Protein AF-W4MB13-F1 (afdb_monomer)

Secondary structure (DSSP, 8-state):
--------GGGGS--HHHHHHHHHHHHHHHHHHHHHHHHHHHHHHHHHHTSSHHHHHHHHHHGGGHHHHHHHTT--HHHHTT--TT-HHHHHHHHHHHTT-GGGHHHHHHHTT-HHHHHHHH---

Foldseek 3Di:
DDDDDDPPPPVVPPDPVVVVVVVVVVVVVVVVVVVVVVLVVLLVVLVVLCPDDLVVVLLVPCPPVLVLLCVVVVPDVVQQVPQDVSCSSVSVVVVCNVVSNSSCVLVSCVVSVNVVSNCSSPPDD

Sequence (125 aa):
MLPSGGESIEEHYTDPGRRKQLFHDIRKQLRERVEFIRQTGAALASELAYAGKPQIDFLHRLGHSWQELADYFDIPVYDQARFERGEEGRRIWVWLENRKRLHELPKALALINRNDLVQVLYSEP

Organism: NCBI:txid1429439

Radius of gyration: 25.2 Å; Cα contacts (8 Å, |Δi|>4): 57; chains: 1; bounding box: 67×44×64 Å

Mean predicted aligned error: 14.01 Å

Solvent-accessible surface area (backbone atoms only — not comparable to full-atom values): 7374 Å² total; per-residue (Å²): 140,80,83,84,76,80,88,56,84,61,79,82,68,77,51,73,67,62,51,54,52,50,54,51,50,51,54,50,54,50,48,56,50,51,52,49,50,51,53,52,50,50,48,53,50,46,57,56,63,49,65,56,70,42,44,55,54,39,47,70,67,43,59,83,55,44,56,62,51,34,58,74,67,66,53,51,67,76,61,57,71,68,42,50,92,93,38,43,50,56,48,52,46,51,55,26,52,79,65,71,43,56,79,49,46,55,58,52,30,50,71,74,69,37,49,71,52,39,50,43,54,69,51,77,133

Structure (mmCIF, N/CA/C/O backbone):
data_AF-W4MB13-F1
#
_entry.id   AF-W4MB13-F1
#
loop_
_atom_site.group_PDB
_atom_site.id
_atom_site.type_symbol
_atom_site.label_atom_id
_atom_site.label_alt_id
_atom_site.label_comp_id
_atom_site.label_asym_id
_atom_site.label_entity_id
_atom_site.label_seq_id
_atom_site.pdbx_PDB_ins_code
_atom_site.Cartn_x
_atom_site.Cartn_y
_atom_site.Cartn_z
_atom_site.occupancy
_atom_site.B_iso_or_equiv
_atom_site.auth_seq_id
_atom_site.auth_comp_id
_atom_site.auth_asym_id
_atom_site.auth_atom_id
_atom_site.pdbx_PDB_model_num
ATOM 1 N N . MET A 1 1 ? -50.524 31.539 44.218 1.00 43.97 1 MET A N 1
ATOM 2 C CA . MET A 1 1 ? -50.621 30.495 43.179 1.00 43.97 1 MET A CA 1
ATOM 3 C C . MET A 1 1 ? -49.402 30.629 42.287 1.00 43.97 1 MET A C 1
ATOM 5 O O . MET A 1 1 ? -49.265 31.657 41.642 1.00 43.97 1 MET A O 1
ATOM 9 N N . LEU A 1 2 ? -48.495 29.656 42.330 1.00 42.00 2 LEU A N 1
ATOM 10 C CA . LEU A 1 2 ? -47.378 29.518 41.391 1.00 42.00 2 LEU A CA 1
ATOM 11 C C . LEU A 1 2 ? -47.590 28.180 40.666 1.00 42.00 2 LEU A C 1
ATOM 13 O O . LEU A 1 2 ? -47.976 27.220 41.339 1.00 42.00 2 LEU A O 1
ATOM 17 N N . PRO A 1 3 ? -47.445 28.121 39.333 1.00 46.28 3 PRO A N 1
ATOM 18 C CA . PRO A 1 3 ? -47.819 26.946 38.564 1.00 46.28 3 PRO A CA 1
ATOM 19 C C . PRO A 1 3 ? -46.791 25.820 38.726 1.00 46.28 3 PRO A C 1
ATOM 21 O O . PRO A 1 3 ? -45.583 26.053 38.730 1.00 46.28 3 PRO A O 1
ATOM 24 N N . SER A 1 4 ? -47.337 24.610 38.865 1.00 46.41 4 SER A N 1
ATOM 25 C CA . SER A 1 4 ? -46.732 23.291 38.657 1.00 46.41 4 SER A CA 1
ATOM 26 C C . SER A 1 4 ? -45.734 23.326 37.497 1.00 46.41 4 SER A C 1
ATOM 28 O O . SER A 1 4 ? -46.000 23.954 36.481 1.00 46.41 4 SER A O 1
ATOM 30 N N . GLY A 1 5 ? -44.560 22.722 37.562 1.00 50.81 5 GLY A N 1
ATOM 31 C CA . GLY A 1 5 ? -44.260 21.350 37.950 1.00 50.81 5 GLY A CA 1
ATOM 32 C C . GLY A 1 5 ? -43.284 20.892 36.8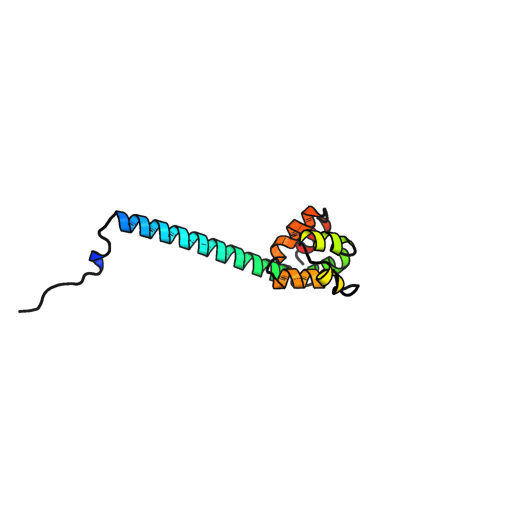67 1.00 50.81 5 GLY A C 1
ATOM 33 O O . GLY A 1 5 ? -43.540 21.115 35.688 1.00 50.81 5 GLY A O 1
ATOM 34 N N . GLY A 1 6 ? -42.106 20.430 37.273 1.00 47.03 6 GLY A N 1
ATOM 35 C CA . GLY A 1 6 ? -40.959 20.300 36.387 1.00 47.03 6 GLY A CA 1
ATOM 36 C C . GLY A 1 6 ? -41.173 19.280 35.278 1.00 47.03 6 GLY A C 1
ATOM 37 O O . GLY A 1 6 ? -41.429 18.113 35.553 1.00 47.03 6 GLY A O 1
ATOM 38 N N . GLU A 1 7 ? -40.938 19.694 34.037 1.00 49.00 7 GLU A N 1
ATOM 39 C CA . GLU A 1 7 ? -40.443 18.782 33.007 1.00 49.00 7 GLU A CA 1
ATOM 40 C C . GLU A 1 7 ? -38.978 18.471 33.342 1.00 49.00 7 GLU A C 1
ATOM 42 O O . GLU A 1 7 ? -38.027 18.993 32.757 1.00 49.00 7 GLU A O 1
ATOM 47 N N . SER A 1 8 ? -38.794 17.667 34.394 1.00 50.53 8 SER A N 1
ATOM 48 C CA . SER A 1 8 ? -37.511 17.060 34.703 1.00 50.53 8 SER A CA 1
ATOM 49 C C . SER A 1 8 ? -37.157 16.136 33.547 1.00 50.53 8 SER A C 1
ATOM 51 O O . SER A 1 8 ? -37.873 15.193 33.223 1.00 50.53 8 SER A O 1
ATOM 53 N N . ILE A 1 9 ? -35.972 16.360 32.996 1.00 52.62 9 ILE A N 1
ATOM 54 C CA . ILE A 1 9 ? -35.264 15.581 31.967 1.00 52.62 9 ILE A CA 1
ATOM 55 C C . ILE A 1 9 ? -35.105 14.082 32.374 1.00 52.62 9 ILE A C 1
ATOM 57 O O . ILE A 1 9 ? -34.586 13.251 31.630 1.00 52.62 9 ILE A O 1
ATOM 61 N N . GLU A 1 10 ? -35.580 13.714 33.565 1.00 50.03 10 GLU A N 1
ATOM 62 C CA . GLU A 1 10 ? -35.559 12.392 34.184 1.00 50.03 10 GLU A CA 1
ATOM 63 C C . GLU A 1 10 ? -36.583 11.401 33.610 1.00 50.03 10 GLU A C 1
ATOM 65 O O . GLU A 1 10 ? -36.331 10.197 33.666 1.00 50.03 10 GLU A O 1
ATOM 70 N N . GLU A 1 11 ? -37.685 11.846 32.992 1.00 51.00 11 GLU A N 1
ATOM 71 C CA . GLU A 1 11 ? -38.724 10.920 32.493 1.00 51.00 11 GLU A CA 1
ATOM 72 C C . GLU A 1 11 ? -38.281 10.067 31.288 1.00 51.00 11 GLU A C 1
ATOM 74 O O . GLU A 1 11 ? -38.901 9.053 30.965 1.00 51.00 11 GLU A O 1
ATOM 79 N N . HIS A 1 12 ? -37.156 10.402 30.653 1.00 50.22 12 HIS A N 1
ATOM 80 C CA . HIS A 1 12 ? -36.623 9.636 29.523 1.00 50.22 12 HIS A CA 1
ATOM 81 C C . HIS A 1 12 ? -35.705 8.460 29.917 1.00 50.22 12 HIS A C 1
ATOM 83 O O . HIS A 1 12 ? -35.325 7.679 29.039 1.00 50.22 12 HIS A O 1
ATOM 89 N N . TYR A 1 13 ? -35.364 8.287 31.203 1.00 51.25 13 TYR A N 1
ATOM 90 C CA . TYR A 1 13 ? -34.358 7.307 31.661 1.00 51.25 13 TYR A CA 1
ATOM 91 C C . TYR A 1 13 ? -34.891 6.141 32.517 1.00 51.25 13 TYR A C 1
ATOM 93 O O . TYR A 1 13 ? -34.098 5.300 32.957 1.00 51.25 13 TYR A O 1
ATOM 101 N N . THR A 1 14 ? -36.204 6.046 32.735 1.00 57.34 14 THR A N 1
ATOM 102 C CA . THR A 1 14 ? -36.797 5.122 33.723 1.00 57.34 14 THR A CA 1
ATOM 103 C C . THR A 1 14 ? -37.067 3.706 33.196 1.00 57.34 14 THR A C 1
ATOM 105 O O . THR A 1 14 ? -37.305 2.804 33.994 1.00 57.34 14 THR A O 1
ATOM 108 N N . ASP A 1 15 ? -36.982 3.464 31.880 1.00 59.28 15 ASP A N 1
ATOM 109 C CA . ASP A 1 15 ? -37.191 2.127 31.309 1.00 59.28 15 ASP A CA 1
ATOM 110 C C . ASP A 1 15 ? -35.870 1.319 31.221 1.00 59.28 15 ASP A C 1
ATOM 112 O O . ASP A 1 15 ? -34.964 1.663 30.446 1.00 59.28 15 ASP A O 1
ATOM 116 N N . PRO A 1 16 ? -35.715 0.229 32.000 1.00 58.25 16 PRO A N 1
ATOM 117 C CA . PRO A 1 16 ? -34.473 -0.543 32.056 1.00 58.25 16 PRO A CA 1
ATOM 118 C C . PRO A 1 16 ? -34.149 -1.286 30.747 1.00 58.25 16 PRO A C 1
ATOM 120 O O . PRO A 1 16 ? -32.981 -1.619 30.516 1.00 58.25 16 PRO A O 1
ATOM 123 N N . GLY A 1 17 ? -35.140 -1.525 29.880 1.00 64.31 17 GLY A N 1
ATOM 124 C CA . GLY A 1 17 ? -34.952 -2.104 28.548 1.00 64.31 17 GLY A CA 1
ATOM 125 C C . GLY A 1 17 ? -34.293 -1.113 27.589 1.00 64.31 17 GLY A C 1
ATOM 126 O O . GLY A 1 17 ? -33.236 -1.413 27.020 1.00 64.31 17 GLY A O 1
ATOM 127 N N . ARG A 1 18 ? -34.837 0.108 27.499 1.00 61.09 18 ARG A N 1
ATOM 128 C CA . ARG A 1 18 ? -34.261 1.207 26.699 1.00 61.09 18 ARG A CA 1
ATOM 129 C C . ARG A 1 18 ? -32.845 1.565 27.127 1.00 61.09 18 ARG A C 1
ATOM 131 O O . ARG A 1 18 ? -31.996 1.816 26.274 1.00 61.09 18 ARG A O 1
ATOM 138 N N . ARG A 1 19 ? -32.552 1.541 28.432 1.00 64.31 19 ARG A N 1
ATOM 139 C CA . ARG A 1 19 ? -31.213 1.861 28.953 1.00 64.31 19 ARG A CA 1
ATOM 140 C C . ARG A 1 19 ? -30.156 0.864 28.468 1.00 64.31 19 ARG A C 1
ATOM 142 O O . ARG A 1 19 ? -29.084 1.268 28.027 1.00 64.31 19 ARG A O 1
ATOM 149 N N . LYS A 1 20 ? -30.462 -0.439 28.498 1.00 68.00 20 LYS A N 1
ATOM 150 C CA . LYS A 1 20 ? -29.556 -1.490 27.999 1.00 68.00 20 LYS A CA 1
ATOM 151 C C . LYS A 1 20 ? -29.335 -1.391 26.490 1.00 68.00 20 LYS A C 1
ATOM 153 O O . LYS A 1 20 ? -28.200 -1.552 26.046 1.00 68.00 20 LYS A O 1
ATOM 158 N N . GLN A 1 21 ? -30.387 -1.094 25.726 1.00 68.38 21 GLN A N 1
ATOM 159 C CA . GLN A 1 21 ? -30.278 -0.879 24.281 1.00 68.38 21 GLN A CA 1
ATOM 160 C C . GLN A 1 21 ? -29.404 0.338 23.965 1.00 68.38 21 GLN A C 1
ATOM 162 O O . GLN A 1 21 ? -28.465 0.218 23.185 1.00 68.38 21 GLN A O 1
ATOM 167 N N . LEU A 1 22 ? -29.617 1.458 24.660 1.00 73.62 22 LEU A N 1
ATOM 168 C CA . LEU A 1 22 ? -28.816 2.671 24.492 1.00 73.62 22 LEU A CA 1
ATOM 169 C C . LEU A 1 22 ? -27.327 2.425 24.784 1.00 73.62 22 LEU A C 1
ATOM 171 O O . LEU A 1 22 ? -26.470 2.804 23.991 1.00 73.62 22 LEU A O 1
ATOM 175 N N . PHE A 1 23 ? -26.996 1.740 25.883 1.00 75.06 23 PHE A N 1
ATOM 176 C CA . PHE A 1 23 ? -25.601 1.409 26.195 1.00 75.06 23 PHE A CA 1
ATOM 177 C C . PHE A 1 23 ? -24.971 0.446 25.181 1.00 75.06 23 PHE A C 1
ATOM 179 O O . PHE A 1 23 ? -23.782 0.565 24.876 1.00 75.06 23 PHE A O 1
ATOM 186 N N . HIS A 1 24 ? -25.742 -0.508 24.656 1.00 73.25 24 HIS A N 1
ATOM 187 C CA . HIS A 1 24 ? -25.274 -1.416 23.615 1.00 73.25 24 HIS A CA 1
ATOM 188 C C . HIS A 1 24 ? -24.969 -0.665 22.309 1.00 73.25 24 HIS A C 1
ATOM 190 O O . HIS A 1 24 ? -23.894 -0.858 21.734 1.00 73.25 24 HIS A O 1
ATOM 196 N N . ASP A 1 25 ? -25.859 0.236 21.891 1.00 74.25 25 ASP A N 1
ATOM 197 C CA . ASP A 1 25 ? -25.670 1.094 20.719 1.00 74.25 25 ASP A CA 1
ATOM 198 C C . ASP A 1 25 ? -24.463 2.022 20.873 1.00 74.25 25 ASP A C 1
ATOM 200 O O . ASP A 1 25 ? -23.610 2.074 19.987 1.00 74.25 25 ASP A O 1
ATOM 204 N N . ILE A 1 26 ? -24.307 2.663 22.037 1.00 78.00 26 ILE A N 1
ATOM 205 C CA . ILE A 1 26 ? -23.138 3.504 22.335 1.00 78.00 26 ILE A CA 1
ATOM 206 C C . ILE A 1 26 ? -21.846 2.683 22.239 1.00 78.00 26 ILE A C 1
ATOM 208 O O . ILE A 1 26 ? -20.885 3.116 21.607 1.00 78.00 26 ILE A O 1
ATOM 212 N N . ARG A 1 27 ? -21.801 1.470 22.807 1.00 75.81 27 ARG A N 1
ATOM 213 C CA . ARG A 1 27 ? -20.614 0.596 22.711 1.00 75.81 27 ARG A CA 1
ATOM 214 C C . ARG A 1 27 ? -20.317 0.158 21.280 1.00 75.81 27 ARG A C 1
ATOM 216 O O . ARG A 1 27 ? -19.148 -0.023 20.940 1.00 75.81 27 ARG A O 1
ATOM 223 N N . LYS A 1 28 ? -21.345 -0.053 20.456 1.00 80.19 28 LYS A N 1
ATOM 224 C CA . LYS A 1 28 ? -21.176 -0.408 19.045 1.00 80.19 28 LYS A CA 1
ATOM 225 C C . LYS A 1 28 ? -20.621 0.776 18.252 1.00 80.19 28 LYS A C 1
ATOM 22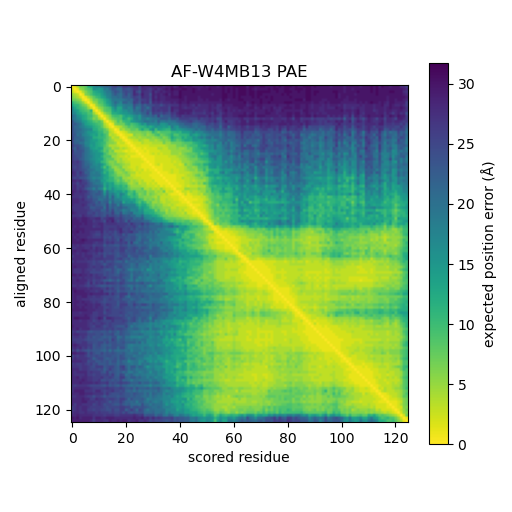7 O O . LYS A 1 28 ? -19.574 0.622 17.632 1.00 80.19 28 LYS A O 1
ATOM 232 N N . GLN A 1 29 ? -21.223 1.956 18.391 1.00 69.06 29 GLN A N 1
ATOM 233 C CA . GLN A 1 29 ? -20.741 3.179 17.745 1.00 69.06 29 GLN A CA 1
ATOM 234 C C . GLN A 1 29 ? -19.325 3.555 18.190 1.00 69.06 29 GLN A C 1
ATOM 236 O O . GLN A 1 29 ? -18.522 3.998 17.374 1.00 69.06 29 GLN A O 1
ATOM 241 N N . LEU A 1 30 ? -18.986 3.365 19.470 1.00 74.75 30 LEU A N 1
ATOM 242 C CA . LEU A 1 30 ? -17.628 3.607 19.961 1.00 74.75 30 LEU A CA 1
ATOM 243 C C . LEU A 1 30 ? -16.616 2.648 19.330 1.00 74.75 30 LEU A C 1
ATOM 245 O O . LEU A 1 30 ? -15.539 3.097 18.954 1.00 74.75 30 LEU A O 1
ATOM 249 N N . ARG A 1 31 ? -16.950 1.360 19.167 1.00 74.06 31 ARG A N 1
ATOM 250 C CA . ARG A 1 31 ? -16.075 0.415 18.451 1.00 74.06 31 ARG A CA 1
ATOM 251 C C . ARG A 1 31 ? -15.881 0.817 16.997 1.00 74.06 31 ARG A C 1
ATOM 253 O O . ARG A 1 31 ? -14.740 0.939 16.579 1.00 74.06 31 ARG A O 1
ATOM 260 N N . GLU A 1 32 ? -16.962 1.102 16.279 1.00 71.69 32 GLU A N 1
ATOM 261 C CA . GLU A 1 32 ? -16.897 1.518 14.872 1.00 71.69 32 GLU A CA 1
ATOM 262 C C . GLU A 1 32 ? -16.072 2.806 14.707 1.00 71.69 32 GLU A C 1
ATOM 264 O O . GLU A 1 32 ? -15.223 2.900 13.823 1.00 71.69 32 GLU A O 1
ATOM 269 N N . ARG A 1 33 ? -16.241 3.784 15.608 1.00 66.56 33 ARG A N 1
ATOM 270 C CA . ARG A 1 33 ? -15.447 5.024 15.611 1.00 66.56 33 ARG A CA 1
ATOM 271 C C . ARG A 1 33 ? -13.977 4.786 15.945 1.00 66.56 33 ARG A C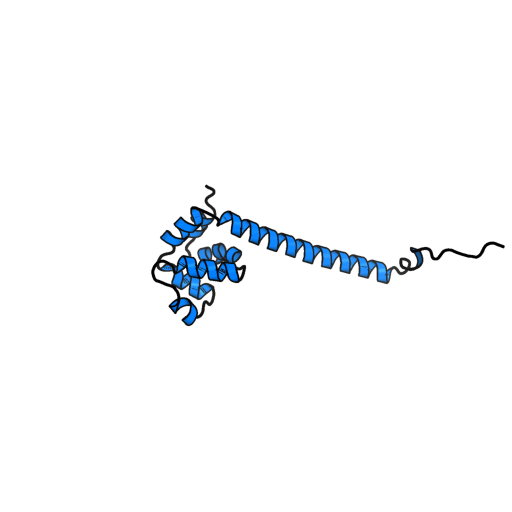 1
ATOM 273 O O . ARG A 1 33 ? -13.118 5.397 15.320 1.00 66.56 33 ARG A O 1
ATOM 280 N N . VAL A 1 34 ? -13.669 3.923 16.912 1.00 69.12 34 VAL A N 1
ATOM 281 C CA . VAL A 1 34 ? -12.281 3.570 17.257 1.00 69.12 34 VAL A CA 1
ATOM 282 C C . VAL A 1 34 ? -11.613 2.821 16.106 1.00 69.12 34 VAL A C 1
ATOM 284 O O . VAL A 1 34 ? -10.465 3.116 15.782 1.00 69.12 34 VAL A O 1
ATOM 287 N N . GLU A 1 35 ? -12.317 1.898 15.453 1.00 71.69 35 GLU A N 1
ATOM 288 C CA . GLU A 1 35 ? -11.827 1.206 14.258 1.00 71.69 35 GLU A CA 1
ATOM 289 C C . GLU A 1 35 ? -11.587 2.189 13.112 1.00 71.69 35 GLU A C 1
ATOM 291 O O . GLU A 1 35 ? -10.526 2.146 12.492 1.00 71.69 35 GLU A O 1
ATOM 296 N N . PHE A 1 36 ? -12.497 3.140 12.902 1.00 61.78 36 PHE A N 1
ATOM 297 C CA . PHE A 1 36 ? -12.335 4.202 11.915 1.00 61.78 36 PHE A CA 1
ATOM 298 C C . PHE A 1 36 ? -11.117 5.091 12.207 1.00 61.78 36 PHE A C 1
ATOM 300 O O . PHE A 1 36 ? -10.316 5.353 11.310 1.00 61.78 36 PHE A O 1
ATOM 307 N N . ILE A 1 37 ? -10.923 5.518 13.460 1.00 67.75 37 ILE A N 1
ATOM 308 C CA . ILE A 1 37 ? -9.750 6.307 13.872 1.00 67.75 37 ILE A CA 1
ATOM 309 C C . ILE A 1 37 ? -8.467 5.493 13.689 1.00 67.75 37 ILE A C 1
ATOM 311 O O . ILE A 1 37 ? -7.486 6.014 13.165 1.00 67.75 37 ILE A O 1
ATOM 315 N N . ARG A 1 38 ? -8.468 4.208 14.060 1.00 64.44 38 ARG A N 1
ATOM 316 C CA . ARG A 1 38 ? -7.313 3.316 13.892 1.00 64.44 38 ARG A CA 1
ATOM 317 C C . ARG A 1 38 ? -6.953 3.127 12.420 1.00 64.44 38 ARG A C 1
ATOM 319 O O . ARG A 1 38 ? -5.777 3.191 12.080 1.00 64.44 38 ARG A O 1
ATOM 326 N N . GLN A 1 39 ? -7.941 2.911 11.555 1.00 65.00 39 GLN A N 1
ATOM 327 C CA . GLN A 1 39 ? -7.731 2.767 10.112 1.00 65.00 39 GLN A CA 1
ATOM 328 C C . GLN A 1 39 ? -7.242 4.076 9.483 1.00 65.00 39 GLN A C 1
ATOM 330 O O . GLN A 1 39 ? -6.295 4.065 8.703 1.00 65.00 39 GLN A O 1
ATOM 335 N N . THR A 1 40 ? -7.830 5.207 9.876 1.00 67.38 40 THR A N 1
ATOM 336 C CA . THR A 1 40 ? -7.426 6.540 9.401 1.00 67.38 40 THR A CA 1
ATOM 337 C C . THR A 1 40 ? -6.002 6.877 9.848 1.00 67.38 40 THR A C 1
ATOM 339 O O . THR A 1 40 ? -5.193 7.326 9.043 1.00 67.38 40 THR A O 1
ATOM 342 N N . GLY A 1 41 ? -5.668 6.611 11.114 1.00 60.81 41 GLY A N 1
ATOM 343 C CA . GLY A 1 41 ? -4.328 6.816 11.661 1.00 60.81 41 GLY A CA 1
ATOM 344 C C . GLY A 1 41 ? -3.283 5.905 11.019 1.00 60.81 41 GLY A C 1
ATOM 345 O O . GLY A 1 41 ? -2.196 6.370 10.700 1.00 60.81 41 GLY A O 1
ATOM 346 N N . ALA A 1 42 ? -3.615 4.637 10.760 1.00 61.38 42 ALA A N 1
ATOM 347 C CA . ALA A 1 42 ? -2.730 3.714 10.049 1.00 61.38 42 ALA A CA 1
ATOM 348 C C . ALA A 1 42 ? -2.495 4.136 8.589 1.00 61.38 42 ALA A C 1
ATOM 350 O O . ALA A 1 42 ? -1.371 4.032 8.104 1.00 61.38 42 ALA A O 1
ATOM 351 N N . ALA A 1 43 ? -3.522 4.650 7.904 1.00 61.12 43 ALA A N 1
ATOM 352 C CA . ALA A 1 43 ? -3.390 5.167 6.545 1.00 61.12 43 ALA A CA 1
ATOM 353 C C . ALA A 1 43 ? -2.468 6.398 6.497 1.00 61.12 43 ALA A C 1
ATOM 355 O O . ALA A 1 43 ? -1.509 6.398 5.731 1.00 61.12 43 ALA A O 1
ATOM 356 N N . LEU A 1 44 ? -2.684 7.386 7.372 1.00 57.56 44 LEU A N 1
ATOM 357 C CA . LEU A 1 44 ? -1.832 8.580 7.473 1.00 57.56 44 LEU A CA 1
ATOM 358 C C . LEU A 1 44 ? -0.393 8.240 7.889 1.00 57.56 44 LEU A C 1
ATOM 360 O O . LEU A 1 44 ? 0.557 8.797 7.350 1.00 57.56 44 LEU A O 1
ATOM 364 N N . ALA A 1 45 ? -0.217 7.304 8.824 1.00 59.44 45 ALA A N 1
ATOM 365 C CA . ALA A 1 45 ? 1.105 6.826 9.218 1.00 59.44 45 ALA A CA 1
ATOM 366 C C . ALA A 1 45 ? 1.819 6.124 8.057 1.00 59.44 45 ALA A C 1
ATOM 368 O O . ALA A 1 45 ? 3.014 6.324 7.885 1.00 59.44 45 ALA A O 1
ATOM 369 N N . SER A 1 46 ? 1.097 5.347 7.240 1.00 60.69 46 SER A N 1
ATOM 370 C CA . SER A 1 46 ? 1.668 4.746 6.032 1.00 60.69 46 SER A CA 1
ATOM 371 C C . SER A 1 46 ? 2.055 5.810 5.001 1.00 60.69 46 SER A C 1
ATOM 373 O O . SER A 1 46 ? 3.165 5.786 4.492 1.00 60.69 46 SER A O 1
ATOM 375 N N . GLU A 1 47 ? 1.202 6.807 4.771 1.00 62.34 47 GLU A N 1
ATOM 376 C CA . GLU A 1 47 ? 1.462 7.917 3.849 1.00 62.34 47 GLU A CA 1
ATOM 377 C C . GLU A 1 47 ? 2.708 8.725 4.258 1.00 62.34 47 GLU A C 1
ATOM 379 O O . GLU A 1 47 ? 3.544 9.049 3.418 1.00 62.34 47 GLU A O 1
ATOM 384 N 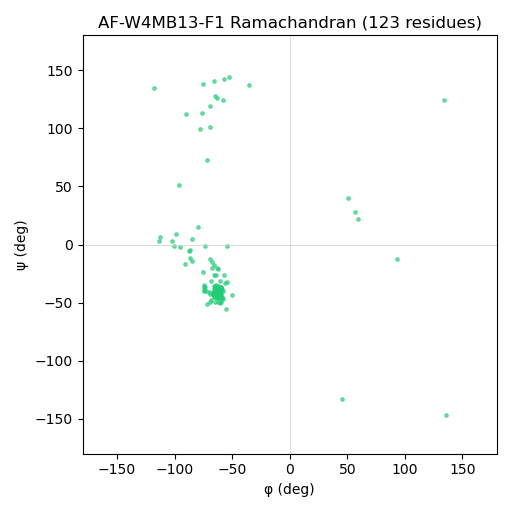N . LEU A 1 48 ? 2.900 8.960 5.561 1.00 59.41 48 LEU A N 1
ATOM 385 C CA . LEU A 1 48 ? 4.095 9.613 6.106 1.00 59.41 48 LEU A CA 1
ATOM 386 C C . LEU A 1 48 ? 5.336 8.708 6.114 1.00 59.41 48 LEU A C 1
ATOM 388 O O . LEU A 1 48 ? 6.426 9.188 5.816 1.00 59.41 48 LEU A O 1
ATOM 392 N N . ALA A 1 49 ? 5.193 7.415 6.423 1.00 59.25 49 ALA A N 1
ATOM 393 C CA . ALA A 1 49 ? 6.297 6.446 6.397 1.00 59.25 49 ALA A CA 1
ATOM 394 C C . ALA A 1 49 ? 6.855 6.248 4.982 1.00 59.25 49 ALA A C 1
ATOM 396 O O . ALA A 1 49 ? 8.026 5.919 4.801 1.00 59.25 49 ALA A O 1
ATOM 397 N N . TYR A 1 50 ? 6.020 6.485 3.974 1.00 61.50 50 TYR A N 1
ATOM 398 C CA . TYR A 1 50 ? 6.399 6.387 2.577 1.00 61.50 50 TYR A CA 1
ATOM 399 C C . TYR A 1 50 ? 6.807 7.715 1.938 1.00 61.50 50 TYR A C 1
ATOM 401 O O . TYR A 1 50 ? 7.231 7.726 0.786 1.00 61.50 50 TYR A O 1
ATOM 409 N N . ALA A 1 51 ? 6.745 8.831 2.660 1.00 56.94 51 ALA A N 1
ATOM 410 C CA . ALA A 1 51 ? 7.227 10.106 2.154 1.00 56.94 51 ALA A CA 1
ATOM 411 C C . ALA A 1 51 ? 8.768 10.169 2.243 1.00 56.94 51 ALA A C 1
ATOM 413 O O . ALA A 1 51 ? 9.325 10.460 3.300 1.00 56.94 51 ALA A O 1
ATOM 414 N N . GLY A 1 52 ? 9.484 9.921 1.134 1.00 61.22 52 GLY A N 1
ATOM 415 C CA . GLY A 1 52 ? 10.927 10.208 1.028 1.00 61.22 52 GLY A CA 1
ATOM 416 C C . GLY A 1 52 ? 11.799 9.119 0.384 1.00 61.22 52 GLY A C 1
ATOM 417 O O . GLY A 1 52 ? 11.381 8.414 -0.530 1.00 61.22 52 GLY A O 1
ATOM 418 N N . LYS A 1 53 ? 13.054 8.998 0.854 1.00 63.56 53 LYS A N 1
ATOM 419 C CA . LYS A 1 53 ? 14.080 8.046 0.367 1.00 63.56 53 LYS A CA 1
ATOM 420 C C . LYS A 1 53 ? 13.629 6.573 0.249 1.00 63.56 53 LYS A C 1
ATOM 422 O O . LYS A 1 53 ? 13.930 5.985 -0.789 1.00 63.56 53 LYS A O 1
ATOM 427 N N . PRO A 1 54 ? 12.898 5.973 1.214 1.00 68.19 54 PRO A N 1
ATOM 428 C CA . PRO A 1 54 ? 12.517 4.559 1.118 1.00 68.19 54 PRO A CA 1
ATOM 429 C C . PRO A 1 54 ? 11.548 4.270 -0.038 1.00 68.19 54 PRO A C 1
ATOM 431 O O . PRO A 1 54 ? 11.580 3.179 -0.604 1.00 68.19 54 PRO A O 1
ATOM 434 N N . GLN A 1 55 ? 10.747 5.253 -0.466 1.00 69.69 55 GLN A N 1
ATOM 435 C CA . GLN A 1 55 ? 9.914 5.128 -1.665 1.00 69.69 55 GLN A CA 1
ATOM 436 C C . GLN A 1 55 ? 10.768 5.042 -2.933 1.00 69.69 55 GLN A C 1
ATOM 438 O O . GLN A 1 55 ? 10.496 4.221 -3.803 1.00 69.69 55 GLN A O 1
ATOM 443 N N . ILE A 1 56 ? 11.817 5.858 -3.041 1.00 70.69 56 ILE A N 1
ATOM 444 C CA . ILE A 1 56 ? 12.708 5.856 -4.209 1.00 70.69 56 ILE A CA 1
ATOM 445 C C . ILE A 1 56 ? 13.460 4.523 -4.295 1.00 70.69 56 ILE A C 1
ATOM 447 O O . ILE A 1 56 ? 13.491 3.903 -5.358 1.00 70.69 56 ILE A O 1
ATOM 451 N N . ASP A 1 57 ? 13.991 4.035 -3.174 1.00 73.56 57 ASP A N 1
ATOM 452 C CA . ASP A 1 57 ? 14.680 2.742 -3.131 1.00 73.56 57 ASP A CA 1
ATOM 453 C C . ASP A 1 57 ? 13.734 1.572 -3.433 1.00 73.56 57 ASP A C 1
ATOM 455 O O . ASP A 1 57 ? 14.114 0.631 -4.135 1.00 73.56 57 ASP A O 1
ATOM 459 N N . PHE A 1 58 ? 12.483 1.644 -2.968 1.00 77.31 58 PHE A N 1
ATOM 460 C CA . PHE A 1 58 ? 11.437 0.694 -3.338 1.00 77.31 58 PHE A CA 1
ATOM 461 C C . PHE A 1 58 ? 11.186 0.689 -4.851 1.00 77.31 58 PHE A C 1
ATOM 463 O O . PHE A 1 58 ? 11.209 -0.376 -5.468 1.00 77.31 58 PHE A O 1
ATOM 470 N N . LEU A 1 59 ? 11.007 1.862 -5.467 1.00 74.38 59 LEU A N 1
ATOM 471 C CA . LEU A 1 59 ? 10.768 1.991 -6.909 1.00 74.38 59 LEU A CA 1
ATOM 472 C C . LEU A 1 59 ? 11.935 1.437 -7.734 1.00 74.38 59 LEU A C 1
ATOM 474 O O . LEU A 1 59 ? 11.714 0.696 -8.691 1.00 74.38 59 LEU A O 1
ATOM 478 N N . HIS A 1 60 ? 13.170 1.725 -7.322 1.00 73.25 60 HIS A N 1
ATOM 479 C CA . HIS A 1 60 ? 14.372 1.209 -7.976 1.00 73.25 60 HIS A CA 1
ATOM 480 C C . HIS A 1 60 ? 14.506 -0.318 -7.866 1.00 73.25 60 HIS A C 1
ATOM 482 O O . HIS A 1 60 ? 14.978 -0.963 -8.804 1.00 73.25 60 HIS A O 1
ATOM 488 N N . ARG A 1 61 ? 14.107 -0.916 -6.735 1.00 77.62 61 ARG A N 1
ATOM 489 C CA . ARG A 1 61 ? 14.256 -2.362 -6.477 1.00 77.62 61 ARG A CA 1
ATOM 490 C C . ARG A 1 61 ? 13.056 -3.206 -6.904 1.00 77.62 61 ARG A C 1
ATOM 492 O O . ARG A 1 61 ? 13.193 -4.430 -7.003 1.00 77.62 61 ARG A O 1
ATOM 499 N N . LEU A 1 62 ? 11.891 -2.597 -7.132 1.00 79.38 62 LEU A N 1
ATOM 500 C CA . LEU A 1 62 ? 10.687 -3.314 -7.550 1.00 79.38 62 LEU A CA 1
ATOM 501 C C . LEU A 1 62 ? 10.909 -3.982 -8.911 1.00 79.38 62 LEU A C 1
ATOM 503 O O . LEU A 1 62 ? 10.634 -5.176 -9.042 1.00 79.38 62 LEU A O 1
ATOM 507 N N . GLY A 1 63 ? 11.498 -3.256 -9.871 1.00 76.81 63 GLY A N 1
ATOM 508 C CA . GLY A 1 63 ? 11.889 -3.795 -11.176 1.00 76.81 63 GLY A CA 1
ATOM 509 C C . GLY A 1 63 ? 10.785 -4.666 -11.784 1.00 76.81 63 GLY A C 1
ATOM 510 O O . GLY A 1 63 ? 9.621 -4.302 -11.735 1.00 76.81 63 GLY A O 1
ATOM 511 N N . HIS A 1 64 ? 11.128 -5.855 -12.281 1.00 73.31 64 HIS A N 1
ATOM 512 C CA . HIS A 1 64 ? 10.188 -6.769 -12.949 1.00 73.31 64 HIS A CA 1
ATOM 513 C C . HIS A 1 64 ? 9.097 -7.372 -12.039 1.00 73.31 64 HIS A C 1
ATOM 515 O O . HIS A 1 64 ? 8.092 -7.851 -12.555 1.00 73.31 64 HIS A O 1
ATOM 521 N N . SER A 1 65 ? 9.233 -7.302 -10.708 1.00 81.44 65 SER A N 1
ATOM 522 C CA . SER A 1 65 ? 8.197 -7.788 -9.777 1.00 81.44 65 SER A CA 1
ATOM 523 C C . SER A 1 65 ? 6.967 -6.875 -9.714 1.00 81.44 65 SER A C 1
ATOM 525 O O . SER A 1 65 ? 6.011 -7.177 -9.002 1.00 81.44 65 SER A O 1
ATOM 527 N N . TRP A 1 66 ? 6.955 -5.763 -10.461 1.00 85.12 66 TRP A N 1
ATOM 528 C CA . TRP A 1 66 ? 5.770 -4.916 -10.590 1.00 85.12 66 TRP A CA 1
ATOM 529 C C . TRP A 1 66 ? 4.578 -5.677 -11.190 1.00 85.12 66 TRP A C 1
ATOM 531 O O . TRP A 1 66 ? 3.446 -5.388 -10.817 1.00 85.12 66 TRP A O 1
ATOM 541 N N . GLN A 1 67 ? 4.820 -6.658 -12.068 1.00 85.06 67 GLN A N 1
ATOM 542 C CA . GLN A 1 67 ? 3.775 -7.462 -12.718 1.00 85.06 67 GLN A CA 1
ATOM 543 C C . GLN A 1 67 ? 3.064 -8.364 -11.709 1.00 85.06 67 GLN A C 1
ATOM 545 O O . GLN A 1 67 ? 1.847 -8.326 -11.606 1.00 85.06 67 GLN A O 1
ATOM 550 N N . GLU A 1 68 ? 3.831 -9.076 -10.881 1.00 85.81 68 GLU A N 1
ATOM 551 C CA . GLU A 1 68 ? 3.294 -9.925 -9.809 1.00 85.81 68 GLU A CA 1
ATOM 552 C C . GLU A 1 68 ? 2.472 -9.105 -8.807 1.00 85.81 68 GLU A C 1
ATOM 554 O O . GLU A 1 68 ? 1.441 -9.546 -8.301 1.00 85.81 68 GLU A O 1
ATOM 559 N N . LEU A 1 69 ? 2.918 -7.876 -8.538 1.00 86.25 69 LEU A N 1
ATOM 560 C CA . LEU A 1 69 ? 2.225 -6.957 -7.649 1.00 86.25 69 LEU A CA 1
ATOM 561 C C . LEU A 1 69 ? 0.949 -6.401 -8.301 1.00 86.25 69 LEU A C 1
ATOM 563 O O . LEU A 1 69 ? -0.083 -6.302 -7.641 1.00 86.25 69 LEU A O 1
ATOM 567 N N . ALA A 1 70 ? 0.993 -6.081 -9.595 1.00 86.94 70 ALA A N 1
ATOM 568 C CA . ALA A 1 70 ? -0.173 -5.654 -10.362 1.00 86.94 70 ALA A CA 1
ATOM 569 C C . ALA A 1 70 ? -1.231 -6.762 -10.453 1.00 86.94 70 ALA A C 1
ATOM 571 O O . ALA A 1 70 ? -2.413 -6.477 -10.263 1.00 86.94 70 ALA A O 1
ATOM 572 N N . ASP A 1 71 ? -0.805 -8.007 -10.655 1.00 87.19 71 ASP A N 1
ATOM 573 C CA . ASP A 1 71 ? -1.680 -9.178 -10.663 1.00 87.19 71 ASP A CA 1
ATOM 574 C C . ASP A 1 71 ? -2.292 -9.420 -9.277 1.00 87.19 71 ASP A C 1
ATOM 576 O O . ASP A 1 71 ? -3.499 -9.610 -9.170 1.00 87.19 71 ASP A O 1
ATOM 580 N N . TYR A 1 72 ? -1.509 -9.312 -8.195 1.00 87.50 72 TYR A N 1
ATOM 581 C CA . TYR A 1 72 ? -2.031 -9.433 -6.826 1.00 87.50 72 TYR A CA 1
ATOM 582 C C . TYR A 1 72 ? -3.111 -8.390 -6.503 1.0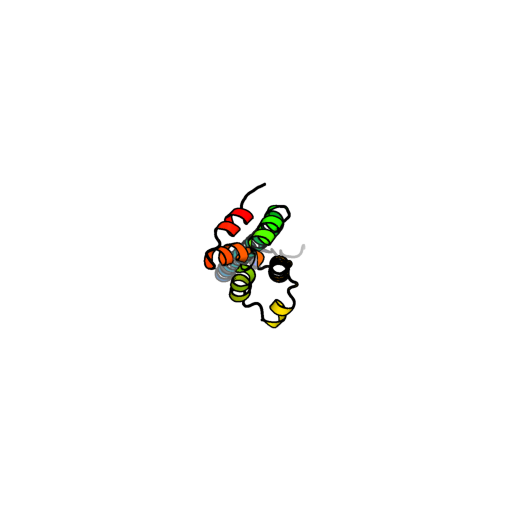0 87.50 72 TYR A C 1
ATOM 584 O O . TYR A 1 72 ? -4.071 -8.671 -5.784 1.00 87.50 72 TYR A O 1
ATOM 592 N N . PHE A 1 73 ? -2.950 -7.164 -7.002 1.00 86.19 73 PHE A N 1
ATOM 593 C CA . PHE A 1 73 ? -3.919 -6.090 -6.791 1.00 86.19 73 PHE A CA 1
ATOM 594 C C . PHE A 1 73 ? -5.078 -6.098 -7.795 1.00 86.19 73 PHE A C 1
ATOM 596 O O . PHE A 1 73 ? -5.912 -5.185 -7.737 1.00 86.19 73 PHE A O 1
ATOM 603 N N . ASP A 1 74 ? -5.146 -7.113 -8.665 1.00 87.50 74 ASP A N 1
ATOM 604 C CA . ASP A 1 74 ? -6.109 -7.238 -9.761 1.00 87.50 74 ASP A CA 1
ATOM 605 C C . ASP A 1 74 ? -6.157 -5.964 -10.623 1.00 87.50 74 ASP A C 1
ATOM 607 O O . ASP A 1 74 ? -7.224 -5.484 -11.025 1.00 87.50 74 ASP A O 1
ATOM 611 N N . ILE A 1 75 ? -4.992 -5.357 -10.880 1.00 86.25 75 ILE A N 1
ATOM 612 C CA . ILE A 1 75 ? -4.897 -4.173 -11.734 1.00 86.25 75 ILE A CA 1
ATOM 613 C C . ILE A 1 75 ? -5.206 -4.614 -13.169 1.00 86.25 75 ILE A C 1
ATOM 615 O O . ILE A 1 75 ? -4.465 -5.431 -13.723 1.00 86.25 75 ILE A O 1
ATOM 619 N N . PRO A 1 76 ? -6.257 -4.070 -13.814 1.00 85.62 76 PRO A N 1
ATOM 620 C CA . PRO A 1 76 ? -6.626 -4.473 -15.164 1.00 85.62 76 PRO A CA 1
ATOM 621 C C . PRO A 1 76 ? -5.466 -4.287 -16.142 1.00 85.62 76 PRO A C 1
ATOM 623 O O . PRO A 1 76 ? -4.778 -3.270 -16.100 1.00 85.62 76 PRO A O 1
ATOM 626 N N . VAL A 1 77 ? -5.307 -5.204 -17.098 1.00 82.44 77 VAL A N 1
ATOM 627 C CA . VAL A 1 77 ? -4.235 -5.142 -18.115 1.00 82.44 77 VAL A CA 1
ATOM 628 C C . VAL A 1 77 ? -4.240 -3.813 -18.886 1.00 82.44 77 VAL A C 1
ATOM 630 O O . VAL A 1 77 ? -3.192 -3.296 -19.254 1.00 82.44 77 VAL A O 1
ATOM 633 N N . TYR A 1 78 ? -5.415 -3.209 -19.085 1.00 83.69 78 TYR A N 1
ATOM 634 C CA . TYR A 1 78 ? -5.547 -1.880 -19.690 1.00 83.69 78 TYR A CA 1
ATOM 635 C C . TYR A 1 78 ? -4.918 -0.758 -18.838 1.00 83.69 78 TYR A C 1
ATOM 637 O O . TYR A 1 78 ? -4.351 0.178 -19.400 1.00 83.69 78 TYR A O 1
ATOM 645 N N . ASP A 1 79 ? -4.996 -0.850 -17.507 1.00 80.50 79 ASP A N 1
ATOM 646 C CA . ASP A 1 79 ? -4.320 0.085 -16.603 1.00 80.50 79 ASP A CA 1
ATOM 647 C C . ASP A 1 79 ? -2.816 -0.208 -16.583 1.00 80.50 79 ASP A C 1
ATOM 649 O O . ASP A 1 79 ? -2.023 0.726 -16.664 1.00 80.50 79 ASP A O 1
ATOM 653 N N . GLN A 1 80 ? -2.419 -1.487 -16.586 1.00 82.94 80 GLN A N 1
ATOM 654 C CA . GLN A 1 80 ? -1.009 -1.886 -16.682 1.00 82.94 80 GLN A CA 1
ATOM 655 C C . GLN A 1 80 ? -0.350 -1.381 -17.977 1.00 82.94 80 GLN A C 1
ATOM 657 O O . GLN A 1 80 ? 0.779 -0.902 -17.959 1.00 82.94 80 GLN A O 1
ATOM 662 N N . ALA A 1 81 ? -1.067 -1.410 -19.104 1.00 81.56 81 ALA A N 1
ATOM 663 C CA . ALA A 1 81 ? -0.579 -0.913 -20.392 1.00 81.56 81 ALA A CA 1
ATOM 664 C C . ALA A 1 81 ? -0.337 0.608 -20.415 1.00 81.56 81 ALA A C 1
ATOM 666 O O . ALA A 1 81 ? 0.353 1.109 -21.302 1.00 81.56 81 ALA A O 1
ATOM 667 N N . ARG A 1 82 ? -0.902 1.354 -19.457 1.00 81.19 82 ARG A N 1
ATOM 668 C CA . ARG A 1 82 ? -0.661 2.795 -19.281 1.00 81.19 82 ARG A CA 1
ATOM 669 C C . ARG A 1 82 ? 0.567 3.085 -18.427 1.00 81.19 82 ARG A C 1
ATOM 671 O O . ARG A 1 82 ? 0.903 4.255 -18.234 1.00 81.19 82 ARG A O 1
ATOM 678 N N . PHE A 1 83 ? 1.202 2.058 -17.871 1.00 82.38 83 PHE A N 1
ATOM 679 C CA . PHE A 1 83 ? 2.401 2.234 -17.078 1.00 82.38 83 PHE A CA 1
ATOM 680 C C . PHE A 1 83 ? 3.579 2.488 -18.018 1.00 82.38 83 PHE A C 1
ATOM 682 O O . PHE A 1 83 ? 3.957 1.645 -18.828 1.00 82.38 83 PHE A O 1
ATOM 689 N N . GLU A 1 84 ? 4.121 3.702 -17.947 1.00 77.19 84 GLU A N 1
ATOM 690 C CA . GLU A 1 84 ? 5.320 4.071 -18.692 1.00 77.19 84 GLU A CA 1
ATOM 691 C C . GLU A 1 84 ? 6.516 3.271 -18.169 1.00 77.19 84 GLU A C 1
ATOM 693 O O . GLU A 1 84 ? 6.650 3.056 -16.962 1.00 77.19 84 GLU A O 1
ATOM 698 N N . ARG A 1 85 ? 7.393 2.839 -19.083 1.00 75.12 85 ARG A N 1
ATOM 699 C CA . ARG A 1 85 ? 8.612 2.105 -18.728 1.00 75.12 85 ARG A CA 1
ATOM 700 C C . ARG A 1 85 ? 9.479 2.929 -17.779 1.00 75.12 85 ARG A C 1
ATOM 702 O O . ARG A 1 85 ? 9.888 4.031 -18.137 1.00 75.12 85 ARG A O 1
ATOM 709 N N . GLY A 1 86 ? 9.801 2.364 -16.620 1.00 72.31 86 GLY A N 1
ATOM 710 C CA . GLY A 1 86 ? 10.552 3.023 -15.549 1.00 72.31 86 GLY A CA 1
ATOM 711 C C . GLY A 1 86 ? 9.673 3.694 -14.489 1.00 72.31 86 GLY A C 1
ATOM 712 O O . GLY A 1 86 ? 10.174 4.020 -13.418 1.00 72.31 86 GLY A O 1
ATOM 713 N N . GLU A 1 87 ? 8.370 3.850 -14.740 1.00 74.56 87 GLU A N 1
ATOM 714 C CA . GLU A 1 87 ? 7.408 4.452 -13.809 1.00 74.56 87 GLU A CA 1
ATOM 715 C C . GLU A 1 87 ? 6.378 3.429 -13.300 1.00 74.56 87 GLU A C 1
ATOM 717 O O . GLU A 1 87 ? 5.441 3.805 -12.594 1.00 74.56 87 GLU A O 1
ATOM 722 N N . GLU A 1 88 ? 6.511 2.136 -13.614 1.00 83.50 88 GLU A N 1
ATOM 723 C CA . GLU A 1 88 ? 5.502 1.117 -13.292 1.00 83.50 88 GLU A CA 1
ATOM 724 C C . GLU A 1 88 ? 5.257 1.016 -11.786 1.00 83.50 88 GLU A C 1
ATOM 726 O O . GLU A 1 88 ? 4.114 1.076 -11.330 1.00 83.50 88 GLU A O 1
ATOM 731 N N . GLY A 1 89 ? 6.329 0.980 -10.992 1.00 8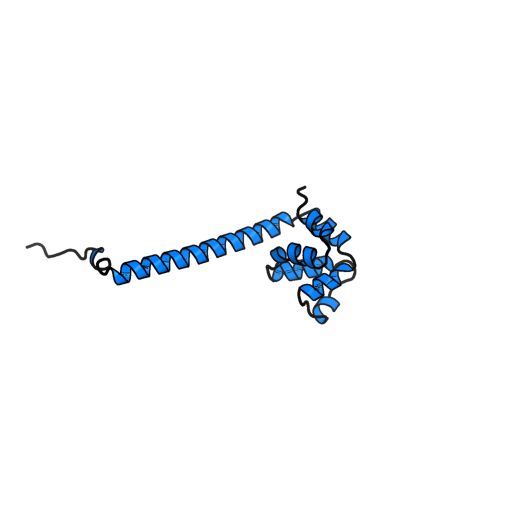0.69 89 GLY A N 1
ATOM 732 C CA . GLY A 1 89 ? 6.218 0.986 -9.535 1.00 80.69 89 GLY A CA 1
ATOM 733 C 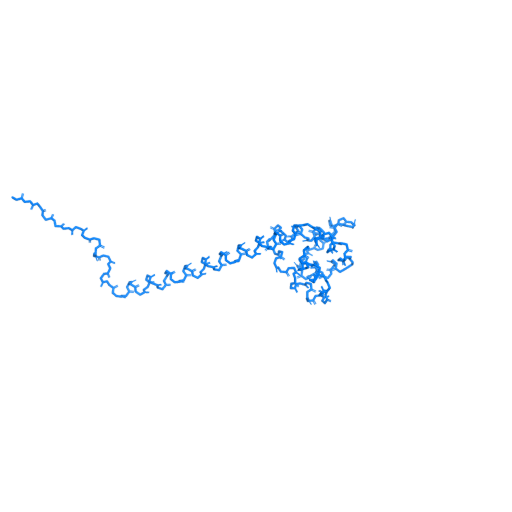C . GLY A 1 89 ? 5.517 2.232 -9.001 1.00 80.69 89 GLY A C 1
ATOM 734 O O . GLY A 1 89 ? 4.713 2.141 -8.075 1.00 80.69 89 GLY A O 1
ATOM 735 N N . ARG A 1 90 ? 5.760 3.396 -9.615 1.00 79.25 90 ARG A N 1
ATOM 736 C CA . ARG A 1 90 ? 5.162 4.667 -9.196 1.00 79.25 90 ARG A CA 1
ATOM 737 C C . ARG A 1 90 ? 3.696 4.737 -9.599 1.00 79.25 90 ARG A C 1
ATOM 739 O O . ARG A 1 90 ? 2.872 5.253 -8.853 1.00 79.25 90 ARG A O 1
ATOM 746 N N . ARG A 1 91 ? 3.340 4.189 -10.757 1.00 83.31 91 ARG A N 1
ATOM 747 C CA . ARG A 1 91 ? 1.951 4.097 -11.211 1.00 83.31 91 ARG A CA 1
ATOM 748 C C . ARG A 1 91 ? 1.143 3.152 -10.329 1.00 83.31 91 ARG A C 1
ATOM 750 O O . ARG A 1 91 ? 0.040 3.522 -9.935 1.00 83.31 91 ARG A O 1
ATOM 757 N N . ILE A 1 92 ? 1.701 2.000 -9.957 1.00 84.06 92 ILE A N 1
ATOM 758 C CA . ILE A 1 92 ? 1.077 1.091 -8.986 1.00 84.06 92 ILE A CA 1
ATOM 759 C C . ILE A 1 92 ? 0.935 1.779 -7.627 1.00 84.06 92 ILE A C 1
ATOM 761 O O . ILE A 1 92 ? -0.125 1.708 -7.011 1.00 84.06 92 ILE A O 1
ATOM 765 N N . TRP A 1 93 ? 1.964 2.508 -7.193 1.00 82.06 93 TRP A N 1
ATOM 766 C CA . TRP A 1 93 ? 1.922 3.296 -5.964 1.00 82.06 93 TRP A CA 1
ATOM 767 C C . TRP A 1 93 ? 0.752 4.280 -5.948 1.00 82.06 93 TRP A C 1
ATOM 769 O O . TRP A 1 93 ? -0.096 4.232 -5.061 1.00 82.06 93 TRP A O 1
ATOM 779 N N . VAL A 1 94 ? 0.669 5.132 -6.970 1.00 81.81 94 VAL A N 1
ATOM 780 C CA . VAL A 1 94 ? -0.401 6.126 -7.129 1.00 81.81 94 VAL A CA 1
ATOM 781 C C . VAL A 1 94 ? -1.766 5.445 -7.245 1.00 81.81 94 VAL A C 1
ATOM 783 O O . VAL A 1 94 ? -2.757 5.937 -6.711 1.00 81.81 94 VAL A O 1
ATOM 786 N N . TRP A 1 95 ? -1.847 4.289 -7.907 1.00 85.31 95 TRP A N 1
ATOM 787 C CA . TRP A 1 95 ? -3.081 3.506 -7.987 1.00 85.31 95 TRP A CA 1
ATOM 788 C C . TRP A 1 95 ? -3.541 3.019 -6.606 1.00 85.31 95 TRP A C 1
ATOM 790 O O . TRP A 1 95 ? -4.731 3.100 -6.291 1.00 85.31 95 TRP A O 1
ATOM 800 N N . LEU A 1 96 ? -2.611 2.566 -5.761 1.00 85.19 96 LEU A N 1
ATOM 801 C CA . LEU A 1 96 ? -2.891 2.145 -4.387 1.00 85.19 96 LEU A CA 1
ATOM 802 C C . LEU A 1 96 ? -3.246 3.327 -3.484 1.00 85.19 96 LEU A C 1
ATOM 804 O O . LEU A 1 96 ? -4.182 3.218 -2.692 1.00 85.19 96 LEU A O 1
ATOM 808 N N . GLU A 1 97 ? -2.547 4.450 -3.621 1.00 81.69 97 GLU A N 1
ATOM 809 C CA . GLU A 1 97 ? -2.800 5.693 -2.884 1.00 81.69 97 GLU A CA 1
ATOM 810 C C . GLU A 1 97 ? -4.203 6.234 -3.175 1.00 81.69 97 GLU A C 1
ATOM 812 O O . GLU A 1 97 ? -5.005 6.407 -2.255 1.00 81.69 97 GLU A O 1
ATOM 817 N N . ASN A 1 98 ? -4.561 6.352 -4.458 1.00 83.00 98 ASN A N 1
ATOM 818 C CA . ASN A 1 98 ? -5.891 6.783 -4.901 1.00 83.00 98 ASN A CA 1
ATOM 819 C C . ASN A 1 98 ? -7.022 5.901 -4.349 1.00 83.00 98 ASN A C 1
ATOM 821 O O . ASN A 1 98 ? -8.157 6.355 -4.205 1.00 83.00 98 ASN A O 1
ATOM 825 N N . ARG A 1 99 ? -6.725 4.636 -4.034 1.00 82.69 99 ARG A N 1
ATOM 826 C CA . ARG A 1 99 ? -7.681 3.668 -3.478 1.00 82.69 99 ARG A CA 1
ATOM 827 C C . ARG A 1 99 ? -7.525 3.453 -1.969 1.00 82.69 99 ARG A C 1
ATOM 829 O O . ARG A 1 99 ? -8.244 2.627 -1.414 1.00 82.69 99 ARG A O 1
ATOM 836 N N . LYS A 1 100 ? -6.619 4.176 -1.297 1.00 79.38 100 LYS A N 1
ATOM 837 C CA . LYS A 1 100 ? -6.264 4.018 0.130 1.00 79.38 100 LYS A CA 1
ATOM 838 C C . LYS A 1 100 ? -5.799 2.604 0.517 1.00 79.38 100 LYS A C 1
ATOM 840 O O . LYS A 1 100 ? -5.927 2.189 1.669 1.00 79.38 100 LYS A O 1
ATOM 845 N N . ARG A 1 101 ? -5.218 1.867 -0.433 1.00 84.00 101 ARG A N 1
ATOM 846 C CA . ARG A 1 101 ? -4.730 0.483 -0.272 1.00 84.00 101 ARG A CA 1
ATOM 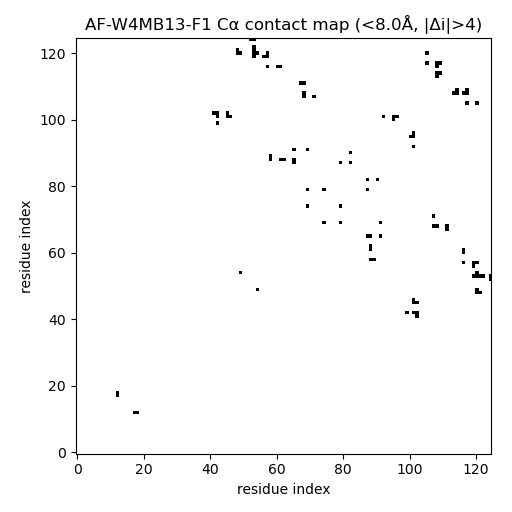847 C C . ARG A 1 101 ? -3.223 0.386 -0.018 1.00 84.00 101 ARG A C 1
ATOM 849 O O . ARG A 1 101 ? -2.683 -0.712 0.007 1.00 84.00 101 ARG A O 1
ATOM 856 N N . LEU A 1 102 ? -2.533 1.507 0.219 1.00 82.00 102 LEU A N 1
ATOM 857 C CA . LEU A 1 102 ? -1.092 1.514 0.525 1.00 82.00 102 LEU A CA 1
ATOM 858 C C . LEU A 1 102 ? -0.730 0.649 1.740 1.00 82.00 102 LEU A C 1
ATOM 860 O O . LEU A 1 102 ? 0.303 -0.008 1.744 1.00 82.00 102 LEU A O 1
ATOM 864 N N . HIS A 1 103 ? -1.613 0.568 2.735 1.00 82.06 103 HIS A N 1
ATOM 865 C CA . HIS A 1 103 ? -1.428 -0.293 3.903 1.00 82.06 103 HIS A CA 1
ATOM 866 C C . HIS A 1 103 ? -1.389 -1.801 3.567 1.00 82.06 103 HIS A C 1
ATOM 868 O O . HIS A 1 103 ? -0.882 -2.592 4.360 1.00 82.06 103 HIS A O 1
ATOM 874 N N . GLU A 1 104 ? -1.913 -2.217 2.407 1.00 83.81 104 GLU A N 1
ATOM 875 C CA . GLU A 1 104 ? -1.863 -3.606 1.930 1.00 83.81 104 GLU A CA 1
ATOM 876 C C . GLU A 1 104 ? -0.554 -3.927 1.194 1.00 83.81 104 GLU A C 1
ATOM 878 O O . GLU A 1 104 ? -0.238 -5.102 1.002 1.00 83.81 104 GLU A O 1
ATOM 883 N N . LEU A 1 105 ? 0.228 -2.912 0.807 1.00 83.50 105 LEU A N 1
ATOM 884 C CA . LEU A 1 105 ? 1.459 -3.073 0.032 1.00 83.50 105 LEU A CA 1
ATOM 885 C C . LEU A 1 105 ? 2.491 -3.982 0.729 1.00 83.50 105 LEU A C 1
ATOM 887 O O . LEU A 1 105 ? 2.966 -4.914 0.081 1.00 83.50 105 LEU A O 1
ATOM 891 N N . PRO A 1 106 ? 2.795 -3.831 2.036 1.00 82.31 106 PRO A N 1
ATOM 892 C CA . PRO A 1 106 ? 3.719 -4.735 2.728 1.00 82.31 106 PRO A CA 1
ATOM 893 C C . PRO A 1 106 ? 3.250 -6.192 2.719 1.00 82.31 106 PRO A C 1
ATOM 895 O O . PRO A 1 106 ? 4.053 -7.112 2.576 1.00 82.31 106 PRO A O 1
ATOM 898 N N . LYS A 1 107 ? 1.935 -6.409 2.837 1.00 84.50 107 LYS A N 1
ATOM 899 C CA . LYS A 1 107 ? 1.341 -7.748 2.805 1.00 84.50 107 LYS A CA 1
ATOM 900 C C . LYS A 1 107 ? 1.440 -8.363 1.408 1.00 84.50 107 LYS A C 1
ATOM 902 O O . LYS A 1 107 ? 1.792 -9.533 1.297 1.00 84.50 107 LYS A O 1
ATOM 907 N N . ALA A 1 108 ? 1.169 -7.581 0.364 1.00 86.31 108 ALA A N 1
ATOM 908 C CA . ALA A 1 108 ? 1.332 -8.006 -1.025 1.00 86.31 108 ALA A CA 1
ATOM 909 C C . ALA A 1 108 ? 2.787 -8.400 -1.319 1.00 86.31 108 ALA A C 1
ATOM 911 O O . ALA A 1 108 ? 3.045 -9.473 -1.855 1.00 86.31 108 ALA A O 1
ATOM 912 N N . LEU A 1 109 ? 3.742 -7.574 -0.883 1.00 84.38 109 LEU A N 1
ATOM 913 C CA . LEU A 1 109 ? 5.176 -7.822 -1.037 1.00 84.38 109 LEU A CA 1
ATOM 914 C C . LEU A 1 109 ? 5.635 -9.095 -0.320 1.00 84.38 109 LEU A C 1
ATOM 916 O O . LEU A 1 109 ? 6.394 -9.878 -0.887 1.00 84.38 109 LEU A O 1
ATOM 920 N N . ALA A 1 110 ? 5.142 -9.343 0.895 1.00 84.19 110 ALA A N 1
ATOM 921 C CA . ALA A 1 110 ? 5.414 -10.586 1.610 1.00 84.19 110 ALA A CA 1
ATOM 922 C C . ALA A 1 110 ? 4.867 -11.820 0.865 1.00 84.19 110 ALA A C 1
ATOM 924 O O . ALA A 1 110 ? 5.507 -12.871 0.875 1.00 84.19 110 ALA A O 1
ATOM 925 N N . LEU A 1 111 ? 3.715 -11.692 0.194 1.00 85.19 111 LEU A N 1
ATOM 926 C CA . LEU A 1 111 ? 3.085 -12.776 -0.568 1.00 85.19 111 LEU A CA 1
ATOM 927 C C . LEU A 1 111 ? 3.799 -13.087 -1.885 1.00 85.19 111 LEU A C 1
ATOM 929 O O . LEU A 1 111 ? 3.941 -14.260 -2.216 1.00 85.19 111 LEU A O 1
ATOM 933 N N . ILE A 1 112 ? 4.326 -12.080 -2.585 1.00 84.31 112 ILE A N 1
ATOM 934 C CA . ILE A 1 112 ? 5.194 -12.287 -3.762 1.00 84.31 112 ILE A CA 1
ATOM 935 C C . ILE A 1 112 ? 6.644 -12.634 -3.369 1.00 84.31 112 ILE A C 1
ATOM 937 O O . ILE A 1 112 ? 7.564 -12.551 -4.176 1.00 84.31 112 ILE A O 1
ATOM 941 N N . ASN A 1 113 ? 6.866 -13.000 -2.102 1.00 82.88 113 ASN A N 1
ATOM 942 C CA . ASN A 1 113 ? 8.160 -13.373 -1.532 1.00 82.88 113 ASN A CA 1
ATOM 943 C C . ASN A 1 113 ? 9.243 -12.277 -1.629 1.00 82.88 113 ASN A C 1
ATOM 945 O O . ASN A 1 113 ? 10.437 -12.552 -1.508 1.00 82.88 113 ASN A O 1
ATOM 949 N N . ARG A 1 114 ? 8.832 -11.013 -1.784 1.00 81.69 114 ARG A N 1
ATOM 950 C CA . ARG A 1 114 ? 9.695 -9.823 -1.820 1.00 81.69 114 ARG A CA 1
ATOM 951 C C . ARG A 1 114 ? 9.772 -9.144 -0.454 1.00 81.69 114 ARG A C 1
ATOM 953 O O . ARG A 1 114 ? 9.568 -7.938 -0.307 1.00 81.69 114 ARG A O 1
ATOM 960 N N . ASN A 1 115 ? 10.084 -9.930 0.576 1.00 80.31 115 ASN A N 1
ATOM 961 C CA . ASN A 1 115 ? 10.303 -9.407 1.930 1.00 80.31 115 ASN A CA 1
ATOM 962 C C . ASN A 1 115 ? 11.501 -8.439 1.997 1.00 80.31 115 ASN A C 1
ATOM 964 O O . ASN A 1 115 ? 11.558 -7.600 2.893 1.00 80.31 115 ASN A O 1
ATOM 968 N N . ASP A 1 116 ? 12.420 -8.504 1.028 1.00 79.44 116 ASP A N 1
ATOM 969 C CA . ASP A 1 116 ? 13.497 -7.527 0.850 1.00 79.44 116 ASP A CA 1
ATOM 970 C C . ASP A 1 116 ? 12.952 -6.104 0.660 1.00 79.44 116 ASP A C 1
ATOM 972 O O . ASP A 1 116 ? 13.475 -5.158 1.245 1.00 79.44 116 ASP A O 1
ATOM 976 N N . LEU A 1 117 ? 11.862 -5.952 -0.097 1.00 78.56 117 LEU A N 1
ATOM 977 C CA . LEU A 1 117 ? 11.215 -4.662 -0.332 1.00 78.56 117 LEU A CA 1
ATOM 978 C C . LEU A 1 117 ? 10.441 -4.186 0.894 1.00 78.56 117 LEU A C 1
ATOM 980 O O . LEU A 1 117 ? 10.433 -2.996 1.190 1.00 78.56 117 LEU A O 1
ATOM 984 N N . VAL A 1 118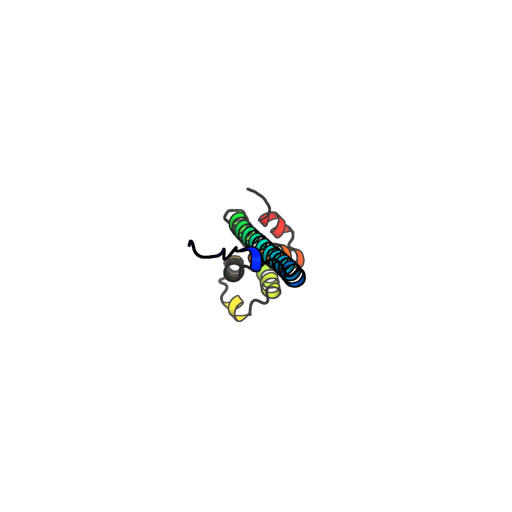 ? 9.840 -5.116 1.640 1.00 80.25 118 VAL A N 1
ATOM 985 C CA . VAL A 1 118 ? 9.172 -4.812 2.912 1.00 80.25 118 VAL A CA 1
ATOM 986 C C . VAL A 1 118 ? 10.163 -4.198 3.900 1.00 80.25 118 VAL A C 1
ATOM 988 O O . VAL A 1 118 ? 9.854 -3.197 4.538 1.00 80.25 118 VAL A O 1
ATOM 991 N N . GLN A 1 119 ? 11.376 -4.745 3.989 1.00 77.62 119 GLN A N 1
ATOM 992 C CA . GLN A 1 119 ? 12.417 -4.188 4.854 1.00 77.62 119 GLN A CA 1
ATOM 993 C C . GLN A 1 119 ? 12.848 -2.786 4.421 1.00 77.62 119 GLN A C 1
ATOM 995 O O . GLN A 1 119 ? 13.025 -1.935 5.282 1.00 77.62 119 GLN A O 1
ATOM 1000 N N . VAL A 1 120 ? 12.962 -2.512 3.117 1.00 77.12 120 VAL A N 1
ATOM 1001 C CA . VAL A 1 120 ? 13.280 -1.159 2.613 1.00 77.12 120 VAL A CA 1
ATOM 1002 C C . VAL A 1 120 ? 12.189 -0.155 2.984 1.00 77.12 120 VAL A C 1
ATOM 1004 O O . VAL A 1 120 ? 12.493 0.972 3.356 1.00 77.12 120 VAL A O 1
ATOM 1007 N N . LEU A 1 121 ? 10.926 -0.578 2.932 1.00 72.38 121 LEU A N 1
ATOM 1008 C CA . LEU A 1 121 ? 9.775 0.250 3.283 1.00 72.38 121 LEU A CA 1
ATOM 1009 C C . LEU A 1 121 ? 9.686 0.588 4.780 1.00 72.38 121 LEU A C 1
ATOM 1011 O O . LEU A 1 121 ? 9.168 1.645 5.124 1.00 72.38 121 LEU A O 1
ATOM 1015 N N . TYR A 1 122 ? 10.160 -0.301 5.657 1.00 70.69 122 TYR A N 1
ATOM 1016 C CA . TYR A 1 122 ? 10.180 -0.094 7.112 1.00 70.69 122 TYR A CA 1
ATOM 1017 C C . TYR A 1 122 ? 11.544 0.328 7.660 1.00 70.69 122 TYR A C 1
ATOM 1019 O O . TYR A 1 122 ? 11.671 0.530 8.866 1.00 70.69 122 TYR A O 1
ATOM 1027 N N . SER A 1 123 ? 12.564 0.437 6.810 1.00 58.75 123 SER A N 1
ATOM 1028 C CA . SER A 1 123 ? 13.860 0.951 7.228 1.00 58.75 123 SER A CA 1
ATOM 1029 C C . SER A 1 123 ? 13.686 2.437 7.515 1.00 58.75 123 SER A C 1
ATOM 1031 O O . SER A 1 123 ? 13.594 3.248 6.594 1.00 58.75 123 SER A O 1
ATOM 1033 N N . GLU A 1 124 ? 13.587 2.778 8.800 1.00 44.50 124 GLU A N 1
ATOM 1034 C CA . GLU A 1 124 ? 13.627 4.163 9.262 1.00 44.50 124 GLU A CA 1
ATOM 1035 C C . GLU A 1 124 ? 14.892 4.858 8.704 1.00 44.50 124 GLU A C 1
ATOM 1037 O O . GLU A 1 124 ? 15.923 4.192 8.531 1.00 44.50 124 GLU A O 1
ATOM 1042 N N . PRO A 1 125 ? 14.812 6.155 8.349 1.00 45.69 125 PRO A N 1
ATOM 1043 C CA . PRO A 1 125 ? 15.956 6.928 7.867 1.00 45.69 125 PRO A CA 1
ATOM 1044 C C . PRO A 1 125 ? 17.076 7.083 8.903 1.00 45.69 125 PRO A C 1
ATOM 1046 O O . PRO A 1 125 ? 16.783 7.097 10.120 1.00 45.69 125 PRO A O 1
#

InterPro domains:
  IPR011029 Death-like domain superfamily [SSF47986] (60-122)
  IPR048915 Bacterial Death-like domain 3 [PF20690] (52-123)

pLDDT: mean 71.98, std 12.31, range [42.0, 87.5]